Protein AF-A0A7J3J2J4-F1 (afdb_monomer)

pLDDT: mean 77.54, std 19.41, range [31.12, 94.19]

Solvent-accessible surface area (backbone atoms only — not comparable to full-atom values): 7284 Å² total; per-residue (Å²): 136,83,76,54,74,66,59,54,52,50,53,54,47,52,55,57,58,66,69,45,43,80,46,59,50,74,52,72,37,71,78,46,71,56,61,83,49,75,67,50,62,71,68,57,50,77,72,25,39,42,38,29,32,16,49,35,76,47,93,63,93,44,74,76,47,69,40,78,91,75,29,32,36,33,28,49,59,93,67,28,30,39,36,38,25,36,32,29,33,42,90,52,104,64,76,46,79,40,80,40,80,58,57,71,65,41,69,84,49,56,65,52,47,58,81,78,80,77,77,77,78,83,128

Nearest PDB structures (foldseek):
  2esr-assembly1_B  TM=4.297E-01  e=2.693E+00  Streptococcus pyogenes MGAS10394
  7xlj-assembly1_A  TM=1.997E-01  e=1.101E+00  Arabidopsis thaliana
  6z9u-assembly1_A  TM=3.585E-01  e=4.785E+00  Homo sapiens
  2p82-assembly2_D  TM=2.612E-01  e=3.262E+00  Homo sapiens

Structure (mmCIF, N/CA/C/O backbone):
data_AF-A0A7J3J2J4-F1
#
_entry.id   AF-A0A7J3J2J4-F1
#
loop_
_atom_site.group_PDB
_atom_site.id
_atom_site.type_symbol
_atom_site.label_atom_id
_atom_site.label_alt_id
_atom_site.label_comp_id
_atom_site.label_asym_id
_atom_site.label_entity_id
_atom_site.label_seq_id
_atom_site.pdbx_PDB_ins_code
_atom_site.Cartn_x
_atom_site.Cartn_y
_atom_site.Cartn_z
_atom_site.occupancy
_atom_site.B_iso_or_equiv
_atom_site.auth_seq_id
_atom_site.auth_comp_id
_atom_site.auth_asym_id
_atom_site.auth_atom_id
_atom_site.pdbx_PDB_model_num
ATOM 1 N N . MET A 1 1 ? -27.317 -18.399 -31.929 1.00 50.66 1 MET A N 1
ATOM 2 C CA . MET A 1 1 ? -26.107 -17.552 -32.004 1.00 50.66 1 MET A CA 1
ATOM 3 C C . MET A 1 1 ? -25.204 -17.929 -30.843 1.00 50.66 1 MET A C 1
ATOM 5 O O . MET A 1 1 ? -25.583 -17.713 -29.700 1.00 50.66 1 MET A O 1
ATOM 9 N N . THR A 1 2 ? -24.089 -18.607 -31.110 1.00 53.91 2 THR A N 1
ATOM 10 C CA . THR A 1 2 ? -23.119 -19.012 -30.083 1.00 53.91 2 THR A CA 1
ATOM 11 C C . THR A 1 2 ? -22.300 -17.801 -29.664 1.00 53.91 2 THR A C 1
ATOM 13 O O . THR A 1 2 ? -21.566 -17.245 -30.478 1.00 53.91 2 THR A O 1
ATOM 16 N N . VAL A 1 3 ? -22.446 -17.389 -28.406 1.00 59.84 3 VAL A N 1
ATOM 17 C CA . VAL A 1 3 ? -21.610 -16.349 -27.798 1.00 59.84 3 VAL A CA 1
ATOM 18 C C . VAL A 1 3 ? -20.150 -16.821 -27.869 1.00 59.84 3 VAL A C 1
ATOM 20 O O . VAL A 1 3 ? -19.872 -17.945 -27.435 1.00 59.84 3 VAL A O 1
ATOM 23 N N . PRO A 1 4 ? -19.217 -16.033 -28.430 1.00 72.62 4 PRO A N 1
ATOM 24 C CA . PRO A 1 4 ? -17.807 -16.398 -28.481 1.00 72.62 4 PRO A CA 1
ATOM 25 C C . PRO A 1 4 ? -17.285 -16.767 -27.086 1.00 72.62 4 PRO A C 1
ATOM 27 O O . PRO A 1 4 ? -17.595 -16.108 -26.092 1.00 72.62 4 PRO A O 1
ATOM 30 N N . ARG A 1 5 ? -16.474 -17.828 -26.996 1.00 69.69 5 ARG A N 1
ATOM 31 C CA . ARG A 1 5 ? -15.963 -18.378 -25.723 1.00 69.69 5 ARG A CA 1
ATOM 32 C C . ARG A 1 5 ? -15.282 -17.322 -24.841 1.00 69.69 5 ARG A C 1
ATOM 34 O O . ARG A 1 5 ? -15.328 -17.416 -23.618 1.00 69.69 5 ARG A O 1
ATOM 41 N N . GLU A 1 6 ? -14.657 -16.324 -25.452 1.00 69.81 6 GLU A N 1
ATOM 42 C CA . GLU A 1 6 ? -13.990 -15.210 -24.771 1.00 69.81 6 GLU A CA 1
ATOM 43 C C . GLU A 1 6 ? -14.986 -14.250 -24.111 1.00 69.81 6 GLU A C 1
ATOM 45 O O . GLU A 1 6 ? -14.807 -13.880 -22.953 1.00 69.81 6 GLU A O 1
ATOM 50 N N . GLU A 1 7 ? -16.093 -13.936 -24.784 1.00 72.56 7 GLU A N 1
ATOM 51 C CA . GLU A 1 7 ? -17.155 -13.083 -24.243 1.00 72.56 7 GLU A CA 1
ATOM 52 C C . GLU A 1 7 ? -17.860 -13.758 -23.053 1.00 72.56 7 GLU A C 1
ATOM 54 O O . GLU A 1 7 ? -18.150 -13.107 -22.049 1.00 72.56 7 GLU A O 1
ATOM 59 N N . SER A 1 8 ? -18.042 -15.085 -23.105 1.00 72.62 8 SER A N 1
ATOM 60 C CA . SER A 1 8 ? -18.541 -15.866 -21.963 1.00 72.62 8 SER A CA 1
ATOM 61 C C . SER A 1 8 ? -17.591 -15.805 -20.762 1.00 72.62 8 SER A C 1
ATOM 63 O O . SER A 1 8 ? -18.044 -15.662 -19.630 1.00 72.62 8 SER A O 1
ATOM 65 N N . ARG A 1 9 ? -16.269 -15.865 -20.988 1.00 68.56 9 ARG A N 1
ATOM 66 C CA . ARG A 1 9 ? -15.268 -15.753 -19.910 1.00 68.56 9 ARG A CA 1
ATOM 67 C C . ARG A 1 9 ? -15.263 -14.362 -19.281 1.00 68.56 9 ARG A C 1
ATOM 69 O O . ARG A 1 9 ? -15.136 -14.256 -18.063 1.00 68.56 9 ARG A O 1
ATOM 76 N N . CYS A 1 10 ? -15.422 -13.315 -20.087 1.00 72.31 10 CYS A N 1
ATOM 77 C CA . CYS A 1 10 ? -15.533 -11.945 -19.592 1.00 72.31 10 CYS A CA 1
ATOM 78 C C . CYS A 1 10 ? -16.813 -11.746 -18.770 1.00 72.31 10 CYS A C 1
ATOM 80 O O . CYS A 1 10 ? -16.738 -11.209 -17.668 1.00 72.31 10 CYS A O 1
ATOM 82 N N . LYS A 1 11 ? -17.965 -12.241 -19.246 1.00 75.81 11 LYS A N 1
ATOM 83 C CA . LYS A 1 11 ? -19.243 -12.182 -18.512 1.00 75.81 11 LYS A CA 1
ATOM 84 C C . LYS A 1 11 ? -19.171 -12.913 -17.168 1.00 75.81 11 LYS A C 1
ATOM 86 O O . LYS A 1 11 ? -19.541 -12.337 -16.147 1.00 75.81 11 LYS A O 1
ATOM 91 N N . ASP A 1 12 ? -18.600 -14.116 -17.144 1.00 80.19 12 ASP A N 1
ATOM 92 C CA . ASP A 1 12 ? -18.385 -14.875 -15.905 1.00 80.19 12 ASP A CA 1
ATOM 93 C C . ASP A 1 12 ? -17.451 -14.154 -14.930 1.00 80.19 12 ASP A C 1
ATOM 95 O O . ASP A 1 12 ? -17.651 -14.199 -13.714 1.00 80.19 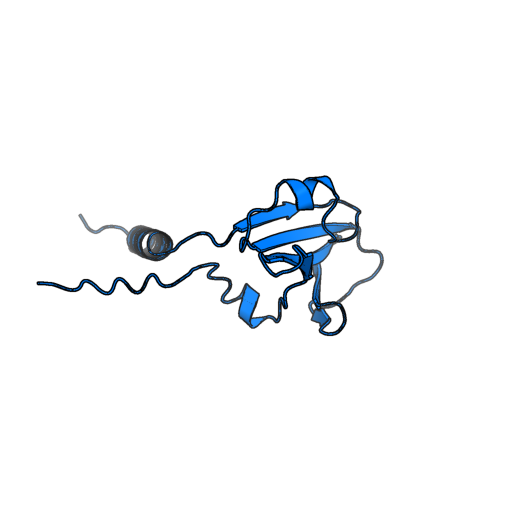12 ASP A O 1
ATOM 99 N N . MET A 1 13 ? -16.403 -13.503 -15.442 1.00 77.12 13 MET A N 1
ATOM 100 C CA . MET A 1 13 ? -15.464 -12.752 -14.615 1.00 77.12 13 MET A CA 1
ATOM 101 C C . MET A 1 13 ? -16.113 -11.502 -14.026 1.00 77.12 13 MET A C 1
ATOM 103 O O . MET A 1 13 ? -15.955 -11.267 -12.834 1.00 77.12 13 MET A O 1
ATOM 107 N N . ILE A 1 14 ? -16.875 -10.741 -14.814 1.00 77.25 14 ILE A N 1
ATOM 108 C CA . ILE A 1 14 ? -17.605 -9.558 -14.339 1.00 77.25 14 ILE A CA 1
ATOM 109 C C . ILE A 1 14 ? -18.636 -9.956 -13.280 1.00 77.25 14 ILE A C 1
ATOM 111 O O . ILE A 1 14 ? -18.696 -9.330 -12.225 1.00 77.25 14 ILE A O 1
ATOM 115 N N . TYR A 1 15 ? -19.392 -11.034 -13.508 1.00 78.69 15 TYR A N 1
ATOM 116 C CA . TYR A 1 15 ? -20.341 -11.545 -12.519 1.00 78.69 15 TYR A CA 1
ATOM 117 C C . TYR A 1 15 ? -19.637 -11.910 -11.209 1.00 78.69 15 TYR A C 1
ATOM 119 O O . TYR A 1 15 ? -20.049 -11.466 -10.139 1.00 78.69 15 TYR A O 1
ATOM 127 N N . LYS A 1 16 ? -18.509 -12.628 -11.286 1.00 78.50 16 LYS A N 1
ATOM 128 C CA . LYS A 1 16 ? -17.683 -12.920 -10.108 1.00 78.50 16 LYS A CA 1
ATOM 129 C C . LYS A 1 16 ? -17.202 -11.635 -9.438 1.00 78.50 16 LYS A C 1
ATOM 131 O O . LYS A 1 16 ? -17.364 -11.528 -8.235 1.00 78.50 16 LYS A O 1
ATOM 136 N N . LEU A 1 17 ? -16.679 -10.665 -10.194 1.00 73.62 17 LEU A N 1
ATOM 137 C CA . LEU A 1 17 ? -16.232 -9.351 -9.704 1.00 73.62 17 LEU A CA 1
ATOM 138 C C . LEU A 1 17 ? -17.345 -8.531 -9.043 1.00 73.62 17 LEU A C 1
ATOM 140 O O . LEU A 1 17 ? -17.047 -7.722 -8.176 1.00 73.62 17 LEU A O 1
ATOM 144 N N . SER A 1 18 ? -18.606 -8.755 -9.412 1.00 77.62 18 SER A N 1
ATOM 145 C CA . SER A 1 18 ? -19.753 -8.046 -8.836 1.00 77.62 18 SER A CA 1
ATOM 146 C C . SER A 1 18 ? -20.191 -8.574 -7.462 1.00 77.62 18 SER A C 1
ATOM 148 O O . SER A 1 18 ? -20.850 -7.861 -6.713 1.00 77.62 18 SER A O 1
ATOM 150 N N . MET A 1 19 ? -19.802 -9.801 -7.087 1.00 78.94 19 MET A N 1
ATOM 151 C CA . MET A 1 19 ? -20.162 -10.450 -5.806 1.00 78.94 19 MET A CA 1
ATOM 152 C C . MET A 1 19 ? -19.376 -9.932 -4.594 1.00 78.94 19 MET A C 1
ATOM 154 O O . MET A 1 19 ? -19.155 -10.637 -3.610 1.00 78.94 19 MET A O 1
ATOM 158 N N . PHE A 1 20 ? -18.826 -8.739 -4.709 1.00 73.38 20 PHE A N 1
ATOM 159 C CA . PHE A 1 20 ? -17.483 -8.525 -4.243 1.00 73.38 20 PHE A CA 1
ATOM 160 C C . PHE A 1 20 ? -17.349 -7.040 -3.873 1.00 73.38 20 PHE A C 1
ATOM 162 O O . PHE A 1 20 ? -17.521 -6.159 -4.708 1.00 73.38 20 PHE A O 1
ATOM 169 N N . GLU A 1 21 ? -17.128 -6.773 -2.582 1.00 76.62 21 GLU A N 1
ATOM 170 C CA . GLU A 1 21 ? -17.147 -5.424 -2.004 1.00 76.62 21 GLU A CA 1
ATOM 171 C C . GLU A 1 21 ? -15.737 -4.815 -1.956 1.00 76.62 21 GLU A C 1
ATOM 173 O O . GLU A 1 21 ? -14.831 -5.481 -1.448 1.00 76.62 21 GLU A O 1
ATOM 178 N N . PRO A 1 22 ? -15.537 -3.562 -2.411 1.00 77.56 22 PRO A N 1
ATOM 179 C CA . PRO A 1 22 ? -14.259 -2.877 -2.247 1.00 77.56 22 PRO A CA 1
ATOM 180 C C . PRO A 1 22 ? -13.922 -2.718 -0.754 1.00 77.56 22 PRO A C 1
ATOM 182 O O . PRO A 1 22 ? -14.764 -2.324 0.042 1.00 77.56 22 PRO A O 1
ATOM 185 N N . LEU A 1 23 ? -12.674 -2.993 -0.368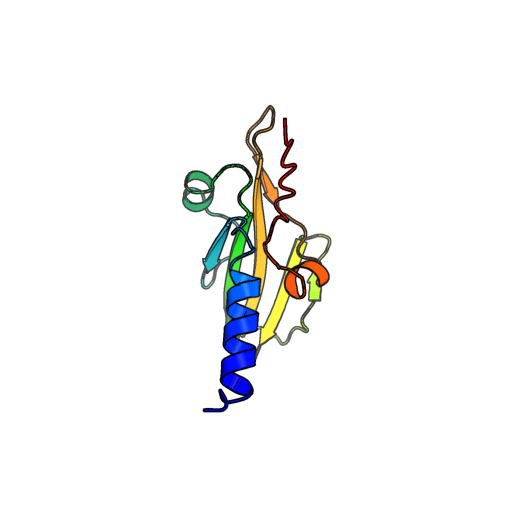 1.00 82.38 23 LEU A N 1
ATOM 186 C CA . LEU A 1 23 ? -12.185 -2.847 1.012 1.00 82.38 23 LEU A CA 1
ATOM 187 C C . LEU A 1 23 ? -11.462 -1.521 1.227 1.00 82.38 23 LEU A C 1
ATOM 189 O O . LEU A 1 23 ? -10.971 -1.300 2.326 1.00 82.38 23 LEU A O 1
ATOM 193 N N . GLY A 1 24 ? -11.317 -0.686 0.200 1.00 86.06 24 GLY A N 1
ATOM 194 C CA . GLY A 1 24 ? -10.680 0.616 0.335 1.00 86.06 24 GLY A CA 1
ATOM 195 C C . GLY A 1 24 ? -10.135 1.156 -0.978 1.00 86.06 24 GLY A C 1
ATOM 196 O O . GLY A 1 24 ? -10.679 0.863 -2.047 1.00 86.06 24 GLY A O 1
ATOM 197 N N . TYR A 1 25 ? -9.088 1.968 -0.876 1.00 87.38 25 TYR A N 1
ATOM 198 C CA . TYR A 1 25 ? -8.596 2.827 -1.943 1.00 87.38 25 TYR A CA 1
ATOM 199 C C . TYR A 1 25 ? -7.122 2.564 -2.268 1.00 87.38 25 TYR A C 1
ATOM 201 O O . TYR A 1 25 ? -6.375 1.950 -1.503 1.00 87.38 25 TYR A O 1
ATOM 209 N N . PHE A 1 26 ? -6.730 2.988 -3.464 1.00 89.38 26 PHE A N 1
ATOM 210 C CA . PHE A 1 26 ? -5.382 2.854 -3.985 1.00 89.38 26 PHE A CA 1
ATOM 211 C C . PHE A 1 26 ? -4.945 4.174 -4.619 1.00 89.38 26 PHE A C 1
ATOM 213 O O . PHE A 1 26 ? -5.659 4.723 -5.462 1.00 89.38 26 PHE A O 1
ATOM 220 N N . HIS A 1 27 ? -3.734 4.617 -4.289 1.00 90.44 27 HIS A N 1
ATOM 221 C CA . HIS A 1 27 ? -3.067 5.723 -4.967 1.00 90.44 27 HIS A CA 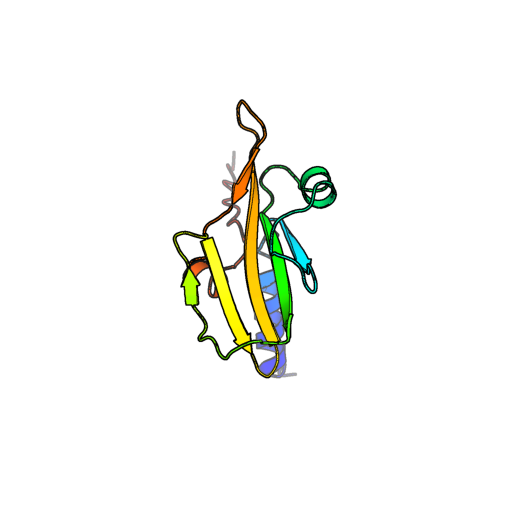1
ATOM 222 C C . HIS A 1 27 ? -1.552 5.564 -4.984 1.00 90.44 27 HIS A C 1
ATOM 224 O O . HIS A 1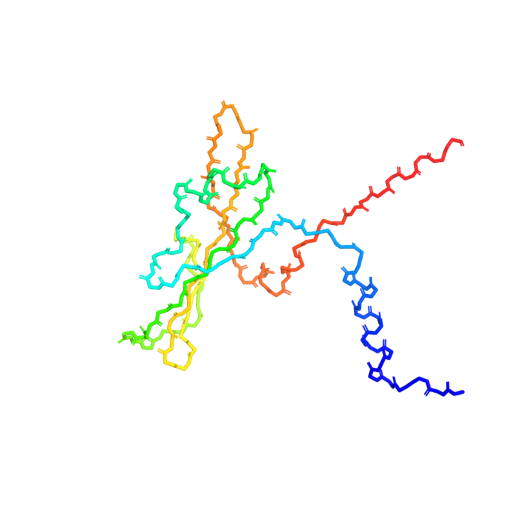 27 ? -0.964 4.663 -4.379 1.00 90.44 27 HIS A O 1
ATOM 230 N N . SER A 1 28 ? -0.913 6.461 -5.730 1.00 91.31 28 SER A N 1
ATOM 231 C CA . SER A 1 28 ? 0.533 6.499 -5.867 1.00 91.31 28 SER A CA 1
ATOM 232 C C . SER A 1 28 ? 1.149 7.704 -5.174 1.00 91.31 28 SER A C 1
ATOM 234 O O . SER A 1 28 ? 0.639 8.813 -5.320 1.00 91.31 28 SER A O 1
ATOM 236 N N . HIS A 1 29 ? 2.303 7.496 -4.546 1.00 91.44 29 HIS A N 1
ATOM 237 C CA . HIS A 1 29 ? 3.232 8.544 -4.128 1.00 91.44 29 HIS A CA 1
ATOM 238 C C . HIS A 1 29 ? 4.478 8.482 -5.027 1.00 91.44 29 HIS A C 1
ATOM 240 O O . HIS A 1 29 ? 5.384 7.687 -4.769 1.00 91.44 29 HIS A O 1
ATOM 246 N N . PRO A 1 30 ? 4.537 9.248 -6.128 1.00 86.31 30 PRO A N 1
ATOM 247 C CA . PRO A 1 30 ? 5.728 9.280 -6.970 1.00 86.31 30 PRO A CA 1
ATOM 248 C C . PRO A 1 30 ? 6.924 9.815 -6.176 1.00 86.31 30 PRO A C 1
ATOM 250 O O . PRO A 1 30 ? 6.785 10.796 -5.449 1.00 86.31 30 PRO A O 1
ATOM 253 N N . GLU A 1 31 ? 8.086 9.172 -6.317 1.00 81.69 31 GLU A N 1
ATOM 254 C CA . GLU A 1 31 ? 9.369 9.652 -5.763 1.00 81.69 31 GLU A CA 1
ATOM 255 C C . GLU A 1 31 ? 9.411 9.863 -4.233 1.00 81.69 31 GLU A C 1
ATOM 257 O O . GLU A 1 31 ? 10.318 10.505 -3.709 1.00 81.69 31 GLU A O 1
ATOM 262 N N . CYS A 1 32 ? 8.443 9.312 -3.501 1.00 84.19 32 CYS A N 1
ATOM 263 C CA . CYS A 1 32 ? 8.349 9.401 -2.046 1.00 84.19 32 CYS A CA 1
ATOM 264 C C . CYS A 1 32 ? 8.295 8.003 -1.424 1.00 84.19 32 CYS A C 1
ATOM 266 O O . CYS A 1 32 ? 8.126 7.005 -2.121 1.00 84.19 32 CYS A O 1
ATOM 268 N N . ASP A 1 33 ? 8.413 7.925 -0.098 1.00 88.94 33 ASP A N 1
ATOM 269 C CA . ASP A 1 33 ? 8.198 6.673 0.626 1.00 88.94 33 ASP A CA 1
ATOM 270 C C . ASP A 1 33 ? 6.711 6.262 0.603 1.00 88.94 33 ASP A C 1
ATOM 272 O O . ASP A 1 33 ? 5.823 7.124 0.599 1.00 88.94 33 ASP A O 1
ATOM 276 N N . PRO A 1 34 ? 6.399 4.949 0.648 1.00 91.31 34 PRO A N 1
ATOM 277 C CA . PRO A 1 34 ? 5.029 4.443 0.606 1.00 91.31 34 PRO A CA 1
ATOM 278 C C . PRO A 1 34 ? 4.415 4.543 2.005 1.00 91.31 34 PRO A C 1
ATOM 280 O O . PRO A 1 34 ? 4.121 3.540 2.655 1.00 91.31 34 PRO A O 1
ATOM 283 N N . ILE A 1 35 ? 4.321 5.771 2.508 1.00 93.00 35 ILE A N 1
ATOM 284 C CA . ILE A 1 35 ? 3.848 6.145 3.838 1.00 93.00 35 ILE A CA 1
ATOM 285 C C . ILE A 1 35 ? 2.719 7.162 3.647 1.00 93.00 35 ILE A C 1
ATOM 287 O O . ILE A 1 35 ? 2.898 8.100 2.872 1.00 93.00 35 ILE A O 1
ATOM 291 N N . PRO A 1 36 ? 1.580 7.012 4.346 1.00 92.19 36 PRO A N 1
ATOM 292 C CA . PRO A 1 36 ? 0.478 7.952 4.239 1.00 92.19 36 PRO A CA 1
ATOM 293 C C . PRO A 1 36 ? 0.902 9.330 4.746 1.00 92.19 36 PRO A C 1
ATOM 295 O O . PRO A 1 36 ? 1.476 9.470 5.831 1.00 92.19 36 PRO A O 1
ATOM 298 N N . THR A 1 37 ? 0.594 10.346 3.954 1.00 92.38 37 THR A N 1
ATOM 299 C CA . THR A 1 37 ? 0.671 11.756 4.322 1.00 92.38 37 THR A CA 1
ATOM 300 C C . THR A 1 37 ? -0.412 12.106 5.343 1.00 92.38 37 THR A C 1
ATOM 302 O O . THR A 1 37 ? -1.309 11.318 5.644 1.00 92.38 37 THR A O 1
ATOM 305 N N . LYS A 1 38 ? -0.358 13.322 5.897 1.00 91.00 38 LYS A N 1
ATOM 306 C CA . LYS A 1 38 ? -1.412 13.804 6.803 1.00 91.00 38 LYS A CA 1
ATOM 307 C C . LYS A 1 38 ? -2.776 13.870 6.112 1.00 91.00 38 LYS A C 1
ATOM 309 O O . LYS A 1 38 ? -3.772 13.545 6.753 1.00 91.00 38 LYS A O 1
ATOM 314 N N . ASP A 1 39 ? -2.800 14.246 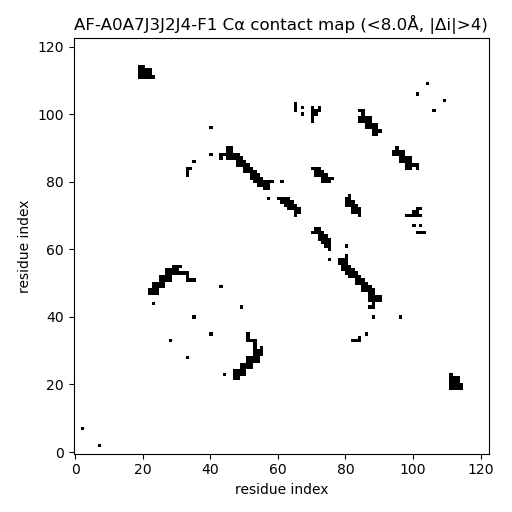4.839 1.00 90.56 39 ASP A N 1
ATOM 315 C CA . ASP A 1 39 ? -4.029 14.390 4.058 1.00 90.56 39 ASP A CA 1
ATOM 316 C C . ASP A 1 39 ? -4.623 13.016 3.712 1.00 90.56 39 ASP A C 1
ATOM 318 O O . ASP A 1 39 ? -5.837 12.822 3.816 1.00 90.56 39 ASP A O 1
ATOM 322 N N . ASP A 1 40 ? -3.772 12.019 3.439 1.00 90.56 40 ASP A N 1
ATOM 323 C CA . ASP A 1 40 ? -4.211 10.624 3.302 1.00 90.56 40 ASP A CA 1
ATOM 324 C C . ASP A 1 40 ? -4.892 10.163 4.592 1.00 90.56 40 ASP A C 1
ATOM 326 O O . ASP A 1 40 ? -6.032 9.716 4.579 1.00 90.56 40 ASP A O 1
ATOM 330 N N . VAL A 1 41 ? -4.243 10.351 5.746 1.00 90.31 41 VAL A N 1
ATOM 331 C CA . VAL A 1 41 ? -4.808 9.925 7.037 1.00 90.31 41 VAL A CA 1
ATOM 332 C C . VAL A 1 41 ? -6.148 10.601 7.340 1.00 90.31 41 VAL A C 1
ATOM 334 O O . VAL A 1 41 ? -7.025 9.966 7.924 1.00 90.31 41 VAL A O 1
ATOM 337 N N . GLN A 1 42 ? -6.322 11.868 6.959 1.00 89.19 42 GLN A N 1
ATOM 338 C CA . GLN A 1 42 ? -7.585 12.587 7.148 1.00 89.19 42 GLN A CA 1
ATOM 339 C C . GLN A 1 42 ? -8.699 12.090 6.222 1.00 89.19 42 GLN A C 1
ATOM 341 O O . GLN A 1 42 ? -9.867 12.116 6.612 1.00 89.19 42 GLN A O 1
ATOM 346 N N . SER A 1 43 ? -8.351 11.650 5.013 1.00 88.94 43 SER A N 1
ATOM 347 C CA . SER A 1 43 ? -9.309 11.154 4.019 1.00 88.94 43 SER A CA 1
ATOM 348 C C . SER A 1 43 ? -9.620 9.660 4.157 1.00 88.94 43 SER A C 1
ATOM 350 O O . SER A 1 43 ? -10.666 9.209 3.679 1.00 88.94 43 SER A O 1
ATOM 352 N N . MET A 1 44 ? -8.769 8.899 4.856 1.00 88.69 44 MET A N 1
ATOM 353 C CA . MET A 1 44 ? -8.990 7.482 5.133 1.00 88.69 44 MET A CA 1
ATOM 354 C C . MET A 1 44 ? -10.339 7.258 5.825 1.00 88.69 44 MET A C 1
ATOM 356 O O . MET A 1 44 ? -10.710 7.936 6.784 1.00 88.69 44 MET A O 1
ATOM 360 N N . LYS A 1 45 ? -11.068 6.234 5.386 1.00 87.69 45 LYS A N 1
ATOM 361 C CA . LYS A 1 45 ? -12.272 5.771 6.080 1.00 87.69 45 LYS A CA 1
ATOM 362 C C . LYS A 1 45 ? -11.912 4.714 7.117 1.00 87.69 45 LYS A C 1
ATOM 364 O O . LYS A 1 45 ? -10.961 3.944 6.977 1.00 87.69 45 LYS A O 1
ATOM 369 N N . ILE A 1 46 ? -12.691 4.674 8.193 1.00 87.25 46 ILE A N 1
ATOM 370 C CA . ILE A 1 46 ? -12.509 3.691 9.262 1.00 87.25 46 ILE A CA 1
ATOM 371 C C . ILE A 1 46 ? -12.687 2.279 8.697 1.00 87.25 46 ILE A C 1
ATOM 373 O O . ILE A 1 46 ? -13.730 1.968 8.134 1.00 87.25 46 ILE A O 1
ATOM 377 N N . ASN A 1 47 ? -11.710 1.413 8.968 1.00 83.88 47 ASN A N 1
ATOM 378 C CA . ASN A 1 47 ? -11.605 0.028 8.499 1.00 83.88 47 ASN A CA 1
ATOM 379 C C . ASN A 1 47 ? -11.395 -0.154 6.989 1.00 83.88 47 ASN A C 1
ATOM 381 O O . ASN A 1 47 ? -11.288 -1.306 6.561 1.00 83.88 47 ASN A O 1
ATOM 385 N N . ASP A 1 48 ? -11.271 0.927 6.218 1.00 88.38 48 ASP A N 1
ATOM 386 C CA . ASP A 1 48 ? -10.837 0.829 4.828 1.00 88.38 48 ASP A CA 1
ATOM 387 C C . ASP A 1 48 ? -9.325 0.566 4.781 1.00 88.38 48 ASP A C 1
ATOM 389 O O . ASP A 1 48 ? -8.564 0.893 5.707 1.00 88.38 48 ASP A O 1
ATOM 393 N N . ILE A 1 49 ? -8.909 -0.093 3.708 1.00 89.31 49 ILE A N 1
ATOM 394 C CA . ILE A 1 49 ? -7.523 -0.381 3.370 1.00 89.31 49 ILE A CA 1
ATOM 395 C C . ILE A 1 49 ? -7.054 0.672 2.373 1.00 89.31 49 ILE A C 1
ATOM 397 O O . ILE A 1 49 ? -7.575 0.753 1.267 1.00 89.31 49 ILE A O 1
ATOM 401 N N . GLU A 1 50 ? -6.026 1.414 2.746 1.00 91.69 50 GLU A N 1
ATOM 402 C CA . GLU A 1 50 ? -5.313 2.323 1.861 1.00 91.69 50 GLU A CA 1
ATOM 403 C C . GLU A 1 50 ? -4.072 1.611 1.327 1.00 91.69 50 GLU A C 1
ATOM 405 O O . GLU A 1 50 ? -3.190 1.245 2.110 1.00 91.69 50 GLU A O 1
ATOM 410 N N . LEU A 1 51 ? -3.997 1.377 0.018 1.00 92.62 51 LEU A N 1
ATOM 411 C CA . LEU A 1 51 ? -2.807 0.842 -0.638 1.00 92.62 51 LEU A CA 1
ATOM 412 C C . LEU A 1 51 ? -2.028 1.987 -1.285 1.00 92.62 51 LEU A C 1
ATOM 414 O O . LEU A 1 51 ? -2.499 2.598 -2.238 1.00 92.62 51 LEU A O 1
ATOM 418 N N . ILE A 1 52 ? -0.807 2.213 -0.811 1.00 94.06 52 ILE A N 1
ATOM 419 C CA . ILE A 1 52 ? 0.095 3.222 -1.362 1.00 94.06 52 ILE A CA 1
ATOM 420 C C . ILE A 1 52 ? 1.162 2.515 -2.179 1.00 94.06 52 ILE A C 1
ATOM 422 O O . ILE A 1 52 ? 1.833 1.600 -1.685 1.00 94.06 52 ILE A O 1
ATOM 426 N N . VAL A 1 53 ? 1.325 2.959 -3.422 1.00 93.69 53 VAL A N 1
ATOM 427 C CA . VAL A 1 53 ? 2.386 2.489 -4.312 1.00 93.69 53 VAL A CA 1
ATOM 428 C C . VAL A 1 53 ? 3.340 3.621 -4.625 1.00 93.69 53 VAL A C 1
ATOM 430 O O . VAL A 1 53 ? 2.935 4.718 -4.995 1.00 93.69 53 VAL A O 1
ATOM 433 N N . THR A 1 54 ? 4.626 3.346 -4.521 1.00 94.06 54 THR A N 1
ATOM 434 C CA . THR A 1 54 ? 5.667 4.276 -4.934 1.00 94.06 54 THR A CA 1
ATOM 435 C C . THR A 1 54 ? 6.352 3.735 -6.161 1.00 94.06 54 THR A C 1
ATOM 437 O O . THR A 1 54 ? 6.571 2.529 -6.302 1.00 94.06 54 THR A O 1
ATOM 440 N N . ILE A 1 55 ? 6.639 4.644 -7.083 1.00 92.50 55 ILE A N 1
ATOM 441 C CA . ILE A 1 55 ? 7.349 4.347 -8.315 1.00 92.50 55 ILE A CA 1
ATOM 442 C C . ILE A 1 55 ? 8.457 5.381 -8.420 1.00 92.50 55 ILE A C 1
ATOM 444 O O . ILE A 1 55 ? 8.198 6.583 -8.444 1.00 92.50 55 ILE A O 1
ATOM 448 N N . GLU A 1 56 ? 9.689 4.897 -8.460 1.00 92.62 56 GLU A N 1
ATOM 449 C CA . GLU A 1 56 ? 10.887 5.715 -8.612 1.00 92.62 56 GLU A CA 1
ATOM 450 C C . GLU A 1 56 ? 11.815 5.089 -9.655 1.00 92.62 56 GLU A C 1
ATOM 452 O O . GLU A 1 56 ? 11.714 3.900 -9.976 1.00 92.62 56 GLU A O 1
ATOM 457 N N . LYS A 1 57 ? 12.750 5.871 -10.197 1.00 93.25 57 LYS A N 1
ATOM 458 C CA . LYS A 1 57 ? 13.792 5.324 -11.073 1.00 93.25 57 LYS A CA 1
ATOM 459 C C . LYS A 1 57 ? 14.688 4.382 -10.267 1.00 93.25 57 LYS A C 1
ATOM 461 O O . LYS A 1 57 ? 15.116 4.709 -9.162 1.00 93.25 57 LYS A O 1
ATOM 466 N N . LYS A 1 58 ? 15.007 3.205 -10.810 1.00 90.62 58 LYS A N 1
ATOM 467 C CA . LYS A 1 58 ? 15.851 2.237 -10.100 1.00 90.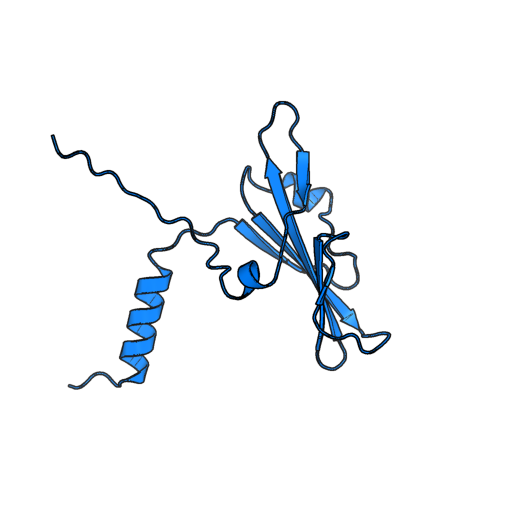62 58 LYS A CA 1
ATOM 468 C C . LYS A 1 58 ? 17.261 2.810 -9.900 1.00 90.62 58 LYS A C 1
ATOM 470 O O . LYS A 1 58 ? 17.920 3.213 -10.854 1.00 90.62 58 LYS A O 1
ATOM 475 N N . GLY A 1 59 ? 17.754 2.780 -8.664 1.00 89.31 59 GLY A N 1
ATOM 476 C CA . GLY A 1 59 ? 19.183 2.977 -8.380 1.00 89.31 59 GLY A CA 1
ATOM 477 C C . GLY A 1 59 ? 19.998 1.687 -8.533 1.00 89.31 59 GLY A C 1
ATOM 478 O O . GLY A 1 59 ? 21.174 1.714 -8.878 1.00 89.31 59 GLY A O 1
ATOM 479 N N . ARG A 1 60 ? 19.366 0.533 -8.290 1.00 89.56 60 ARG A N 1
ATOM 480 C CA . ARG A 1 60 ? 19.959 -0.807 -8.414 1.00 89.56 60 ARG A CA 1
ATOM 481 C C . ARG A 1 60 ? 18.885 -1.826 -8.764 1.00 89.56 60 ARG A C 1
ATOM 483 O O . ARG A 1 60 ? 17.726 -1.633 -8.402 1.00 89.56 60 ARG A O 1
ATOM 490 N N . ASN A 1 61 ? 19.271 -2.933 -9.393 1.00 91.88 61 ASN A N 1
ATOM 491 C CA . ASN A 1 61 ? 18.363 -4.063 -9.577 1.00 91.88 61 ASN A CA 1
ATOM 492 C C . ASN A 1 61 ? 18.025 -4.692 -8.216 1.00 91.88 61 ASN A C 1
ATOM 494 O O . ASN A 1 61 ? 18.908 -4.919 -7.388 1.00 91.88 61 ASN A O 1
ATOM 498 N N . MET A 1 62 ? 16.743 -4.975 -7.988 1.00 88.25 62 MET A N 1
ATOM 499 C CA . MET A 1 62 ? 16.252 -5.625 -6.775 1.00 88.25 62 MET A CA 1
ATOM 500 C C . MET A 1 62 ? 15.178 -6.651 -7.151 1.00 88.25 62 MET A C 1
ATOM 502 O O . MET A 1 62 ? 14.213 -6.280 -7.826 1.00 88.25 62 MET A O 1
ATOM 506 N N . PRO A 1 63 ? 15.309 -7.922 -6.728 1.00 90.81 63 PRO A N 1
ATOM 507 C CA . PRO A 1 63 ? 14.266 -8.909 -6.959 1.00 90.81 63 PRO A CA 1
ATOM 508 C C . PRO A 1 63 ? 13.004 -8.541 -6.179 1.00 90.81 63 PRO A C 1
ATOM 510 O O . PRO A 1 63 ? 13.078 -7.936 -5.105 1.00 90.81 63 PRO A O 1
ATOM 513 N N . TRP A 1 64 ? 11.853 -8.951 -6.703 1.00 91.31 64 TRP A N 1
ATOM 514 C CA . TRP A 1 64 ? 10.583 -8.821 -6.000 1.00 91.31 64 TRP A CA 1
ATOM 515 C C . TRP A 1 64 ? 10.612 -9.619 -4.704 1.00 91.31 64 TRP A C 1
ATOM 517 O O . TRP A 1 64 ? 10.834 -10.831 -4.710 1.00 91.31 64 TRP A O 1
ATOM 527 N N . ARG A 1 65 ? 10.398 -8.936 -3.581 1.00 90.56 65 ARG A N 1
ATOM 528 C CA . ARG A 1 65 ? 10.391 -9.561 -2.260 1.00 90.56 65 ARG A CA 1
ATOM 529 C C . ARG A 1 65 ? 9.539 -8.786 -1.275 1.00 90.56 65 ARG A C 1
ATOM 531 O O . ARG A 1 65 ? 9.429 -7.564 -1.347 1.00 90.56 65 ARG A O 1
ATOM 538 N N . TYR A 1 66 ? 8.984 -9.521 -0.323 1.00 90.81 66 TYR A N 1
ATOM 539 C CA . TYR A 1 66 ? 8.305 -8.947 0.825 1.00 90.81 66 TYR A CA 1
ATOM 540 C C . TYR A 1 66 ? 9.273 -8.831 2.007 1.00 90.81 66 TYR A C 1
ATOM 542 O O . TYR A 1 66 ? 9.839 -9.829 2.453 1.00 90.81 66 TYR A O 1
ATOM 550 N N . ASP A 1 67 ? 9.451 -7.617 2.518 1.00 90.62 67 ASP A N 1
ATOM 551 C CA . ASP A 1 67 ? 10.149 -7.338 3.768 1.00 90.62 67 ASP A CA 1
ATOM 552 C C . ASP A 1 67 ? 9.140 -7.387 4.924 1.00 90.62 67 ASP A C 1
ATOM 554 O O . ASP A 1 67 ? 8.341 -6.468 5.113 1.00 90.62 67 ASP A O 1
ATOM 558 N N . ALA A 1 68 ? 9.178 -8.469 5.706 1.00 89.19 68 ALA A N 1
ATOM 559 C CA . ALA A 1 68 ? 8.267 -8.676 6.831 1.00 89.19 68 ALA A CA 1
ATOM 560 C C . ALA A 1 68 ? 8.481 -7.689 7.985 1.00 89.19 68 ALA A C 1
ATOM 562 O O . ALA A 1 68 ? 7.521 -7.354 8.678 1.00 89.19 68 ALA A O 1
ATOM 563 N N . SER A 1 69 ? 9.709 -7.195 8.171 1.00 90.31 69 SER A N 1
ATOM 564 C CA . SER A 1 69 ? 10.015 -6.217 9.219 1.00 90.31 69 SER A CA 1
ATOM 565 C C . SER A 1 69 ? 9.410 -4.855 8.888 1.00 90.31 69 SER A C 1
ATOM 567 O O . SER A 1 69 ? 8.810 -4.204 9.742 1.00 90.31 69 SER A O 1
ATOM 569 N N . LYS A 1 70 ? 9.485 -4.463 7.612 1.00 90.62 70 LYS A N 1
ATOM 570 C CA . LYS A 1 70 ? 8.952 -3.190 7.115 1.00 90.62 70 LYS A CA 1
ATOM 571 C C . LYS A 1 70 ? 7.510 -3.280 6.637 1.00 90.62 70 LYS A C 1
ATOM 573 O O . LYS A 1 70 ? 6.919 -2.244 6.333 1.00 90.62 70 LYS A O 1
ATOM 578 N N . LYS A 1 71 ? 6.953 -4.490 6.549 1.00 92.25 71 LYS A N 1
ATOM 579 C CA . LYS A 1 71 ? 5.669 -4.795 5.906 1.00 92.25 71 LYS A CA 1
ATOM 580 C C . LYS A 1 71 ? 5.547 -4.145 4.530 1.00 92.25 71 LYS A C 1
ATOM 582 O O . LYS A 1 71 ? 4.607 -3.404 4.252 1.00 92.25 71 LYS A O 1
ATOM 587 N N . LEU A 1 72 ? 6.565 -4.362 3.709 1.00 92.38 72 LEU A N 1
ATOM 588 C CA . LEU A 1 72 ? 6.730 -3.702 2.422 1.00 92.38 72 LEU A CA 1
ATOM 589 C C . LEU A 1 72 ? 6.926 -4.759 1.345 1.00 92.38 72 LEU A C 1
ATOM 591 O O . LEU A 1 72 ? 7.797 -5.615 1.483 1.00 92.38 72 LEU A O 1
ATOM 595 N N . LEU A 1 73 ? 6.140 -4.703 0.276 1.00 92.00 73 LEU A N 1
ATOM 596 C CA . LEU A 1 73 ? 6.444 -5.464 -0.931 1.00 92.00 73 LEU A CA 1
ATOM 597 C C . LEU A 1 73 ? 7.134 -4.532 -1.912 1.00 92.00 73 LEU A C 1
ATOM 599 O O . LEU A 1 73 ? 6.636 -3.445 -2.159 1.00 92.00 73 LEU A O 1
ATOM 603 N N . GLY A 1 74 ? 8.235 -4.958 -2.512 1.00 92.50 74 GLY A N 1
ATOM 604 C CA . GLY A 1 74 ? 8.829 -4.169 -3.577 1.00 92.50 74 GLY A CA 1
ATOM 605 C C . GLY A 1 74 ? 9.754 -4.971 -4.462 1.00 92.50 74 GLY A C 1
ATOM 606 O O . GLY A 1 74 ? 10.170 -6.080 -4.122 1.00 92.50 74 GLY A O 1
ATOM 607 N N . GLY A 1 75 ? 10.075 -4.390 -5.606 1.00 93.06 75 GLY A N 1
ATOM 608 C CA . GLY A 1 75 ? 10.939 -4.979 -6.616 1.00 93.06 75 GLY A CA 1
ATOM 609 C C . GLY A 1 75 ? 11.235 -3.987 -7.728 1.00 93.06 75 GLY A C 1
ATOM 610 O O . GLY A 1 75 ? 10.712 -2.875 -7.751 1.00 93.06 75 GLY A O 1
ATOM 611 N N . VAL A 1 76 ? 12.099 -4.390 -8.649 1.00 94.19 76 VAL A N 1
ATOM 612 C CA . VAL A 1 76 ? 12.378 -3.626 -9.865 1.00 94.19 76 VAL A CA 1
ATOM 613 C C . VAL A 1 76 ? 11.624 -4.232 -11.044 1.00 94.19 76 VAL A C 1
ATOM 615 O O . VAL A 1 76 ? 11.600 -5.451 -11.220 1.00 94.19 76 VAL A O 1
ATOM 618 N N . LEU A 1 77 ? 11.024 -3.365 -11.857 1.00 91.56 77 LEU A N 1
ATOM 619 C CA . LEU A 1 77 ? 10.403 -3.687 -13.136 1.00 91.56 77 LEU A CA 1
ATOM 620 C C . LEU A 1 77 ? 10.948 -2.723 -14.199 1.00 91.56 77 LEU A C 1
ATOM 622 O O . LEU A 1 77 ? 10.664 -1.527 -14.174 1.00 91.56 77 LEU A O 1
ATOM 626 N N . GLY A 1 78 ? 11.755 -3.238 -15.129 1.00 92.06 78 GLY A N 1
ATOM 627 C CA . GLY A 1 78 ? 12.430 -2.407 -16.129 1.00 92.06 78 GLY A CA 1
ATOM 628 C C . GLY A 1 78 ? 13.389 -1.412 -15.474 1.00 92.06 78 GLY A C 1
ATOM 629 O O . GLY A 1 78 ? 14.312 -1.820 -14.769 1.00 92.06 78 GLY A O 1
ATOM 630 N N . GLU A 1 79 ? 13.162 -0.118 -15.696 1.00 93.88 79 GLU A N 1
ATOM 631 C CA . GLU A 1 79 ? 13.951 0.991 -15.136 1.00 93.88 79 GLU A CA 1
ATOM 632 C C . GLU A 1 79 ? 13.364 1.568 -13.841 1.00 93.88 79 GLU A C 1
ATOM 634 O O . GLU A 1 79 ? 13.885 2.549 -13.311 1.00 93.88 79 GLU A O 1
ATOM 639 N N . PHE A 1 80 ? 12.306 0.956 -13.309 1.00 93.38 80 PHE A N 1
ATOM 640 C CA . PHE A 1 80 ? 11.579 1.472 -12.156 1.00 93.38 80 PHE A CA 1
ATOM 641 C C . PHE A 1 80 ? 11.694 0.536 -10.962 1.00 93.38 80 PHE A C 1
ATOM 643 O O . PHE A 1 80 ? 11.608 -0.686 -11.095 1.00 93.38 80 PHE A O 1
ATOM 650 N N . ARG A 1 81 ? 11.863 1.115 -9.778 1.00 93.44 81 ARG A N 1
ATOM 651 C CA . ARG A 1 81 ? 11.625 0.443 -8.507 1.00 93.44 81 ARG A CA 1
ATOM 652 C C . ARG A 1 81 ? 10.204 0.758 -8.069 1.00 93.44 81 ARG A C 1
ATOM 654 O O . ARG A 1 81 ? 9.787 1.911 -8.087 1.00 93.44 81 ARG A O 1
ATOM 661 N N . ILE A 1 82 ? 9.484 -0.294 -7.709 1.00 93.38 82 ILE A N 1
ATOM 662 C CA . ILE A 1 82 ? 8.101 -0.235 -7.257 1.00 93.38 82 ILE A CA 1
ATOM 663 C C . ILE A 1 82 ? 8.072 -0.751 -5.827 1.00 93.38 82 ILE A C 1
ATOM 665 O O . ILE A 1 82 ? 8.578 -1.846 -5.560 1.00 93.38 82 ILE A O 1
ATOM 669 N N . GLU A 1 83 ? 7.470 0.009 -4.920 1.00 93.81 83 GLU A N 1
ATOM 670 C CA . GLU A 1 83 ? 7.219 -0.432 -3.551 1.00 93.81 83 GLU A CA 1
ATOM 671 C C . GLU A 1 83 ? 5.757 -0.218 -3.172 1.00 93.81 83 GLU A C 1
ATOM 673 O O . GLU A 1 83 ? 5.097 0.699 -3.646 1.00 93.81 83 GLU A O 1
ATOM 678 N N . LEU A 1 84 ? 5.230 -1.112 -2.344 1.00 93.94 84 LEU A N 1
ATOM 679 C CA . LEU A 1 84 ? 3.832 -1.166 -1.956 1.00 93.94 84 LEU A CA 1
ATOM 680 C C . LEU A 1 84 ? 3.736 -1.321 -0.444 1.00 93.94 84 LEU A C 1
ATOM 682 O O . LEU A 1 84 ? 4.396 -2.184 0.152 1.00 93.94 84 LEU A O 1
ATOM 686 N N . ALA A 1 85 ? 2.855 -0.534 0.161 1.00 93.88 85 ALA A N 1
ATOM 687 C CA . ALA A 1 85 ? 2.490 -0.623 1.565 1.00 93.88 85 ALA A CA 1
ATOM 688 C C . ALA A 1 85 ? 0.982 -0.429 1.732 1.00 93.88 85 ALA A C 1
ATOM 690 O O . ALA A 1 85 ? 0.385 0.398 1.051 1.00 93.88 85 ALA A O 1
ATOM 691 N N . ALA A 1 86 ? 0.371 -1.171 2.657 1.00 92.94 86 ALA A N 1
ATOM 692 C CA . ALA A 1 86 ? -1.037 -0.996 2.991 1.00 92.94 86 ALA A CA 1
ATOM 693 C C . ALA A 1 86 ? -1.217 -0.476 4.412 1.00 92.94 86 ALA A C 1
ATOM 695 O O . ALA A 1 86 ? -0.481 -0.851 5.331 1.00 92.94 86 ALA A O 1
ATOM 696 N N . TYR A 1 87 ? -2.240 0.346 4.592 1.00 93.00 87 TYR A N 1
ATOM 697 C CA . TYR A 1 87 ? -2.589 0.986 5.847 1.00 93.00 87 TYR A CA 1
ATOM 698 C C . TYR A 1 87 ? -4.082 0.840 6.107 1.00 93.00 87 TYR A C 1
ATOM 700 O O . TYR A 1 87 ? -4.876 0.699 5.188 1.00 93.00 87 TYR A O 1
ATOM 708 N N . THR A 1 88 ? -4.482 0.857 7.371 1.00 92.12 88 THR A N 1
ATOM 709 C CA . THR A 1 88 ? -5.894 0.964 7.743 1.00 92.12 88 THR A CA 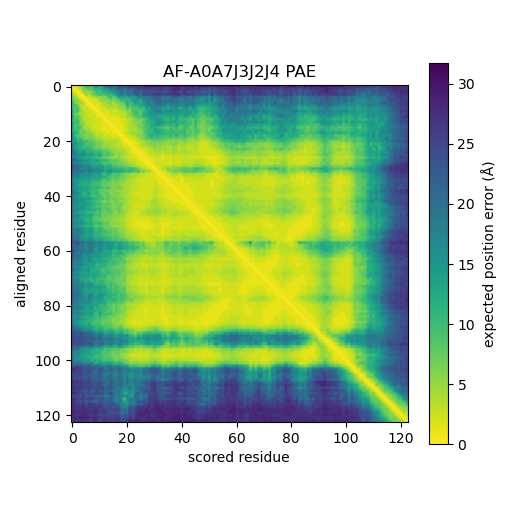1
ATOM 710 C C . THR A 1 88 ? -6.051 1.858 8.955 1.00 92.12 88 THR A C 1
ATOM 712 O O . THR A 1 88 ? -5.185 1.884 9.840 1.00 92.12 88 THR A O 1
ATOM 715 N N . TRP A 1 89 ? -7.163 2.583 9.012 1.00 88.56 89 TRP A N 1
ATOM 716 C CA . TRP A 1 89 ? -7.521 3.368 10.178 1.00 88.56 89 TRP A CA 1
ATOM 717 C C . TRP A 1 89 ? -8.473 2.574 11.069 1.00 88.56 89 TRP A C 1
ATOM 719 O O . TRP A 1 89 ? -9.601 2.264 10.690 1.00 88.56 89 TRP A O 1
ATOM 729 N N . THR A 1 90 ? -8.022 2.234 12.278 1.00 82.00 90 THR A N 1
ATOM 730 C CA . THR A 1 90 ? -8.834 1.442 13.214 1.00 82.00 90 THR A CA 1
ATOM 731 C C . THR A 1 90 ? -9.543 2.321 14.240 1.00 82.00 90 THR A C 1
ATOM 733 O O . THR A 1 90 ? -8.910 3.134 14.918 1.00 82.00 90 THR A O 1
ATOM 736 N N . LYS A 1 91 ? -10.852 2.099 14.419 1.00 70.38 91 LYS A N 1
ATOM 737 C CA . LYS A 1 91 ? -11.667 2.703 15.488 1.00 70.38 91 LYS A CA 1
ATOM 738 C C . LYS A 1 91 ? -11.430 1.965 16.809 1.00 70.38 91 LYS A C 1
ATOM 740 O O . LYS A 1 91 ? -12.287 1.238 17.294 1.00 70.38 91 LYS A O 1
ATOM 745 N N . SER A 1 92 ? -10.218 2.067 17.348 1.00 72.12 92 SER A N 1
ATOM 746 C CA . SER A 1 92 ? -9.911 1.597 18.706 1.00 72.12 92 SER A CA 1
ATOM 747 C C . SER A 1 92 ? -10.111 2.731 19.723 1.00 72.12 92 SER A C 1
ATOM 749 O O . SER A 1 92 ? -10.421 3.854 19.330 1.00 72.12 92 SER A O 1
ATOM 751 N N . LYS A 1 93 ? -9.900 2.460 21.022 1.00 64.00 93 LYS A N 1
ATOM 752 C CA . LYS A 1 93 ? -9.929 3.479 22.094 1.00 64.00 93 LYS A CA 1
ATOM 753 C C . LYS A 1 93 ? -9.049 4.703 21.784 1.00 64.00 93 LYS A C 1
ATOM 755 O O . LYS A 1 93 ? -9.392 5.802 22.201 1.00 64.00 93 LYS A O 1
ATOM 760 N N . SER A 1 94 ? -7.986 4.508 21.000 1.00 68.31 94 SER A N 1
ATOM 761 C CA . SER A 1 94 ? -7.223 5.577 20.351 1.00 68.31 94 SER A CA 1
ATOM 762 C C . SER A 1 94 ? -7.216 5.334 18.835 1.00 68.31 94 SER A C 1
ATOM 764 O O . SER A 1 94 ? -6.707 4.288 18.397 1.00 68.31 94 SER A O 1
ATOM 766 N N . PRO A 1 95 ? -7.790 6.237 18.017 1.00 65.56 95 PRO A N 1
ATOM 767 C CA . PRO A 1 95 ? -7.752 6.118 16.566 1.00 65.56 95 PRO A CA 1
ATOM 768 C C . PRO A 1 95 ? -6.297 6.163 16.102 1.00 65.56 95 PRO A C 1
ATOM 770 O O . PRO A 1 95 ? -5.591 7.135 16.351 1.00 65.56 95 PRO A O 1
ATOM 773 N N . THR A 1 96 ? -5.830 5.094 15.463 1.00 83.88 96 THR A N 1
ATOM 774 C CA . THR A 1 96 ? -4.454 5.006 14.956 1.00 83.88 96 THR A CA 1
ATOM 775 C C . THR A 1 96 ? -4.441 4.360 13.583 1.00 83.88 96 THR A C 1
ATOM 777 O O . THR A 1 96 ? -5.192 3.410 13.317 1.00 83.88 96 THR A O 1
ATOM 780 N N . VAL A 1 97 ? -3.580 4.892 12.720 1.00 89.75 97 VAL A N 1
ATOM 781 C CA . VAL A 1 97 ? -3.262 4.306 11.420 1.00 89.75 97 VAL A CA 1
ATOM 782 C C . VAL A 1 97 ? -2.294 3.156 11.646 1.00 89.75 97 VAL A C 1
ATOM 784 O O . VAL A 1 97 ? -1.281 3.299 12.331 1.00 89.75 97 VAL A O 1
ATOM 787 N N . LYS A 1 98 ? -2.622 1.991 11.094 1.00 91.25 98 LYS A N 1
ATOM 788 C CA . LYS A 1 98 ? -1.835 0.768 11.252 1.00 91.25 98 LYS A CA 1
ATOM 789 C C . LYS A 1 98 ? -1.367 0.269 9.901 1.00 91.25 98 LYS A C 1
ATOM 791 O O . LYS A 1 98 ? -2.173 0.115 8.991 1.00 91.25 98 LYS A O 1
ATOM 796 N N . LYS A 1 99 ? -0.077 -0.058 9.811 1.00 92.31 99 LYS A N 1
ATOM 797 C CA . LYS A 1 99 ? 0.500 -0.718 8.638 1.00 92.31 99 LYS A CA 1
ATOM 798 C C . LYS A 1 99 ? 0.110 -2.199 8.603 1.00 92.31 99 LYS A C 1
ATOM 800 O O . LYS A 1 99 ? 0.356 -2.946 9.565 1.00 92.31 99 LYS A O 1
ATOM 805 N N . LEU A 1 100 ? -0.492 -2.609 7.495 1.00 89.62 100 LEU A N 1
ATOM 806 C CA . LEU A 1 100 ? -0.966 -3.959 7.220 1.00 89.62 100 LEU A CA 1
ATOM 807 C C . LEU A 1 100 ? 0.126 -4.824 6.593 1.00 89.62 100 LEU A C 1
ATOM 809 O O . LEU A 1 100 ? 1.109 -4.333 6.049 1.00 89.62 100 LEU A O 1
ATOM 813 N N . ASP A 1 101 ? -0.045 -6.133 6.717 1.00 87.50 101 ASP A N 1
ATOM 814 C CA . ASP A 1 101 ? 0.859 -7.125 6.152 1.00 87.50 101 ASP A CA 1
ATOM 815 C C . ASP A 1 101 ? 0.442 -7.463 4.711 1.00 87.50 101 ASP A C 1
ATOM 817 O O . ASP A 1 101 ? -0.686 -7.898 4.481 1.00 87.50 101 ASP A O 1
ATOM 821 N N . LEU A 1 102 ? 1.353 -7.250 3.756 1.00 77.06 102 LEU A N 1
ATOM 822 C CA . LEU A 1 102 ? 1.135 -7.456 2.318 1.00 77.06 102 LEU A CA 1
ATOM 823 C C . LEU A 1 102 ? 1.682 -8.795 1.793 1.00 77.06 102 LEU A C 1
ATOM 825 O O . LEU A 1 102 ? 1.819 -8.944 0.576 1.00 77.06 102 LEU A O 1
ATOM 829 N N . ARG A 1 103 ? 2.041 -9.754 2.668 1.00 68.00 103 ARG A N 1
ATOM 830 C CA . ARG A 1 103 ? 2.626 -11.057 2.279 1.00 68.00 103 ARG A CA 1
ATOM 831 C C . ARG A 1 103 ? 1.975 -11.624 1.010 1.00 68.00 103 ARG A C 1
ATOM 833 O O . ARG A 1 103 ? 0.760 -11.569 0.906 1.00 68.00 103 ARG A O 1
ATOM 840 N N . PRO A 1 104 ? 2.735 -12.237 0.084 1.00 51.03 104 PRO A N 1
ATOM 841 C CA . PRO A 1 104 ? 2.378 -12.431 -1.335 1.00 51.03 104 PRO A CA 1
ATOM 842 C C . PRO A 1 104 ? 1.052 -13.155 -1.639 1.00 51.03 104 PRO A C 1
ATOM 844 O O . PRO A 1 104 ? 0.497 -12.996 -2.726 1.00 51.03 104 PRO A O 1
ATOM 847 N N . PHE A 1 105 ? 0.482 -13.890 -0.684 1.00 44.12 105 PHE A N 1
ATOM 848 C CA . PHE A 1 105 ? -0.879 -14.426 -0.802 1.00 44.12 105 PHE A CA 1
ATOM 849 C C . PHE A 1 105 ? -1.945 -13.343 -0.776 1.00 44.12 105 PHE A C 1
ATOM 851 O O . PHE A 1 105 ? -3.021 -13.538 -1.324 1.00 44.12 105 PHE A O 1
ATOM 858 N N . ALA A 1 106 ? -1.628 -12.204 -0.183 1.00 50.09 106 ALA A N 1
ATOM 859 C CA . ALA A 1 106 ? -2.446 -11.036 -0.194 1.00 50.09 106 ALA A CA 1
ATOM 860 C C . ALA A 1 106 ? -2.487 -10.446 -1.599 1.00 50.09 106 ALA A C 1
ATOM 862 O O . ALA A 1 106 ? -3.572 -10.129 -1.956 1.00 50.09 106 ALA A O 1
ATOM 863 N N . LEU A 1 107 ? -1.481 -10.412 -2.487 1.00 48.78 107 LEU A N 1
ATOM 864 C CA . LEU A 1 107 ? -1.675 -9.813 -3.838 1.00 48.78 107 LEU A CA 1
ATOM 865 C C . LEU A 1 107 ? -2.195 -10.773 -4.919 1.00 48.78 107 LEU A C 1
ATOM 867 O O . LEU A 1 107 ? -2.965 -10.356 -5.778 1.00 48.78 107 LEU A O 1
ATOM 871 N N . GLY A 1 108 ? -1.883 -12.072 -4.833 1.00 35.62 108 GLY A N 1
ATOM 872 C CA . GLY A 1 108 ? -2.539 -13.101 -5.660 1.00 35.62 108 GLY A CA 1
ATOM 873 C C . GLY A 1 108 ? -3.964 -13.449 -5.193 1.00 35.62 108 GLY A C 1
ATOM 874 O O . GLY A 1 108 ? -4.768 -13.964 -5.969 1.00 35.62 108 GLY A O 1
ATOM 875 N N . ARG A 1 109 ? -4.292 -13.151 -3.923 1.00 31.12 109 ARG A N 1
ATOM 876 C CA . ARG A 1 109 ? -5.644 -13.192 -3.341 1.00 31.12 109 ARG A CA 1
ATOM 877 C C . ARG A 1 109 ? -6.061 -11.859 -2.714 1.00 31.12 109 ARG A C 1
ATOM 879 O O . ARG A 1 109 ? -6.910 -11.866 -1.827 1.00 31.12 109 ARG A O 1
ATOM 886 N N . PHE A 1 110 ? -5.638 -10.716 -3.257 1.00 37.25 110 PHE A N 1
ATOM 887 C CA . PHE A 1 110 ? -6.264 -9.408 -2.969 1.00 37.25 110 PHE A CA 1
ATOM 888 C C . PHE A 1 110 ? -7.399 -9.360 -3.986 1.00 37.25 110 PHE A C 1
ATOM 890 O O . PHE A 1 110 ? -7.594 -8.431 -4.754 1.00 37.25 110 PHE A O 1
ATOM 897 N N . LYS A 1 111 ? -8.204 -10.426 -3.940 1.00 37.50 111 LYS A N 1
ATOM 898 C CA . LYS A 1 111 ? -9.614 -10.274 -3.711 1.00 37.50 111 LYS A CA 1
ATOM 899 C C . LYS A 1 111 ? -9.750 -9.418 -2.453 1.00 37.50 111 LYS A C 1
ATOM 901 O O . LYS A 1 111 ? -9.849 -9.927 -1.341 1.00 37.50 111 LYS A O 1
ATOM 906 N N . ILE A 1 112 ? -9.657 -8.109 -2.658 1.00 40.78 112 ILE A N 1
ATOM 907 C CA . ILE A 1 112 ? -10.060 -7.057 -1.738 1.00 40.78 112 ILE A CA 1
ATOM 908 C C . ILE A 1 112 ? -11.567 -7.233 -1.566 1.00 40.78 112 ILE A C 1
ATOM 910 O O . ILE A 1 112 ? -12.302 -6.491 -2.172 1.00 40.78 112 ILE A O 1
ATOM 914 N N . LEU A 1 113 ? -12.041 -8.312 -0.938 1.00 38.19 113 LEU A N 1
ATOM 915 C CA . LEU A 1 113 ? -13.415 -8.767 -1.102 1.00 38.19 113 LEU A CA 1
ATOM 916 C C . LEU A 1 113 ? -13.890 -9.487 0.160 1.00 38.19 113 LEU A C 1
ATOM 918 O O . LEU A 1 113 ? -13.467 -10.609 0.453 1.00 38.19 113 LEU A O 1
ATOM 922 N N . ARG A 1 114 ? -14.782 -8.841 0.916 1.00 33.72 114 ARG A N 1
ATOM 923 C CA . ARG A 1 114 ? -15.541 -9.503 1.980 1.00 33.72 114 ARG A CA 1
ATOM 924 C C . ARG A 1 114 ? -16.566 -10.432 1.340 1.00 33.72 114 ARG A C 1
ATOM 926 O O . ARG A 1 114 ? -17.341 -10.017 0.487 1.00 33.72 114 ARG A O 1
ATOM 933 N N . HIS A 1 115 ? -16.598 -11.685 1.783 1.00 35.75 115 HIS A N 1
ATOM 934 C CA . HIS A 1 115 ? -17.762 -12.533 1.564 1.00 35.75 115 HIS A CA 1
ATOM 935 C C . HIS A 1 115 ? -18.878 -11.994 2.465 1.00 35.75 115 HIS A C 1
ATOM 937 O O . HIS A 1 115 ? -18.793 -12.100 3.690 1.00 35.75 115 HIS A O 1
ATOM 943 N N . THR A 1 116 ? -19.911 -11.386 1.888 1.00 38.50 116 THR A N 1
ATOM 944 C CA . THR A 1 116 ? -21.145 -11.099 2.618 1.00 38.50 116 THR A CA 1
ATOM 945 C C . THR A 1 116 ? -21.853 -12.426 2.861 1.00 38.50 116 THR A C 1
ATOM 947 O O . THR A 1 116 ? -22.529 -12.980 2.000 1.00 38.50 116 THR A O 1
ATOM 950 N N . SER A 1 117 ? -21.673 -12.992 4.051 1.00 37.06 117 SER A N 1
ATOM 951 C CA . SER A 1 117 ? -22.567 -14.036 4.542 1.00 37.06 117 SER A CA 1
ATOM 952 C C . SER A 1 117 ? -23.913 -13.379 4.844 1.00 37.06 117 SER A C 1
ATOM 954 O O . SER A 1 117 ? -24.141 -12.904 5.954 1.00 37.06 117 SER A O 1
ATOM 956 N N . GLN A 1 118 ? -24.797 -13.297 3.848 1.00 35.34 118 GLN A N 1
ATOM 957 C CA . GLN A 1 118 ? -26.207 -13.036 4.113 1.00 35.34 118 GLN A CA 1
ATOM 958 C C . GLN A 1 118 ? -26.786 -14.257 4.831 1.00 35.34 118 GLN A C 1
ATOM 960 O O . GLN A 1 118 ? -27.174 -15.246 4.217 1.00 35.34 118 GLN A O 1
ATOM 965 N N . THR A 1 119 ? -26.861 -14.187 6.157 1.00 37.41 119 THR A N 1
ATOM 966 C CA . THR A 1 119 ? -27.824 -14.967 6.933 1.00 37.41 119 THR A CA 1
ATOM 967 C C . THR A 1 119 ? -29.209 -14.385 6.661 1.00 37.41 119 THR A C 1
ATOM 969 O O . THR A 1 119 ? -29.707 -13.537 7.400 1.00 37.41 119 THR A O 1
ATOM 972 N N . ALA A 1 120 ? -29.844 -14.837 5.581 1.00 34.94 120 ALA A N 1
ATOM 973 C CA . ALA A 1 120 ? -31.282 -14.698 5.421 1.00 34.94 120 ALA A CA 1
ATOM 974 C C . ALA A 1 120 ? -31.958 -15.594 6.472 1.00 34.94 120 ALA A C 1
ATOM 976 O O . ALA A 1 120 ? -32.113 -16.800 6.287 1.00 34.94 120 ALA A O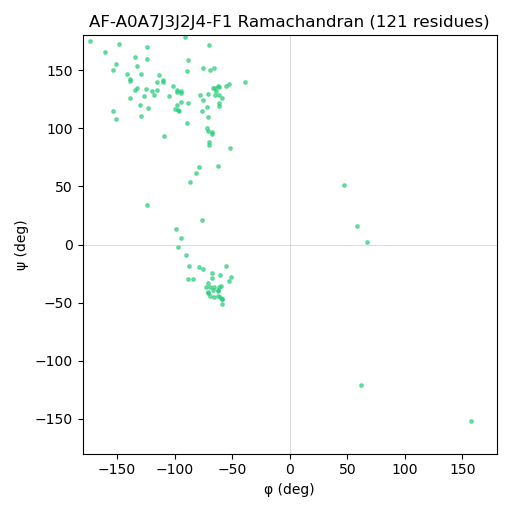 1
ATOM 977 N N . ARG A 1 121 ? -32.319 -15.010 7.621 1.00 33.47 121 ARG A N 1
ATOM 978 C CA . ARG A 1 121 ? -33.335 -15.592 8.502 1.00 33.47 121 ARG A CA 1
ATOM 979 C C . ARG A 1 121 ? -34.678 -15.413 7.805 1.00 33.47 121 ARG A C 1
ATOM 981 O O . ARG A 1 121 ? -35.247 -14.327 7.842 1.00 33.47 121 ARG A O 1
ATOM 988 N N . ILE A 1 122 ? -35.149 -16.477 7.171 1.00 36.31 122 ILE A N 1
ATOM 989 C CA . ILE A 1 122 ? -36.556 -16.623 6.809 1.00 36.31 122 ILE A CA 1
ATOM 990 C C . ILE A 1 122 ? -37.303 -16.868 8.127 1.00 36.31 122 ILE A C 1
ATOM 992 O O . ILE A 1 122 ? -36.976 -17.806 8.857 1.00 36.31 122 ILE A O 1
ATOM 996 N N . LYS A 1 123 ? -38.218 -15.959 8.468 1.00 35.44 123 LYS A N 1
ATOM 997 C CA . LYS A 1 123 ? -39.326 -16.217 9.391 1.00 35.44 123 LYS A CA 1
ATOM 998 C C . LYS A 1 123 ? -40.538 -16.597 8.559 1.00 35.44 123 LYS A C 1
ATOM 1000 O O . LYS A 1 123 ? -40.675 -15.995 7.471 1.00 35.44 123 LYS A O 1
#

Secondary structure (DSSP, 8-state):
----HHHHHHHHHHHHHHS-B--EEEEEEETS-S---HHHHHHPPBT-EEEEEEEEE-SS----EEETTTTEEEEEETTEEEEEEEEEEE-SSS-EEEEEP--THHHHS----B---------

Radius of gyration: 18.51 Å; Cα contacts (8 Å, |Δi|>4): 194; chains: 1; bounding box: 59×33×54 Å

Foldseek 3Di:
DDDPPVVVVVVVVVVVPVLFDAQADEDEDEPDPQDDDPVSVVPADARGKYKYKYKYFDPDFADFDQDQVVLKTWGDDDRITMIIWIWHFHPDVDTDIDTDRCPPCCVVPVSSGDRPPPPPPDD

Mean predicted aligned error: 11.01 Å

Sequence (123 aa):
MTVPREESRCKDMIYKLSMFEPL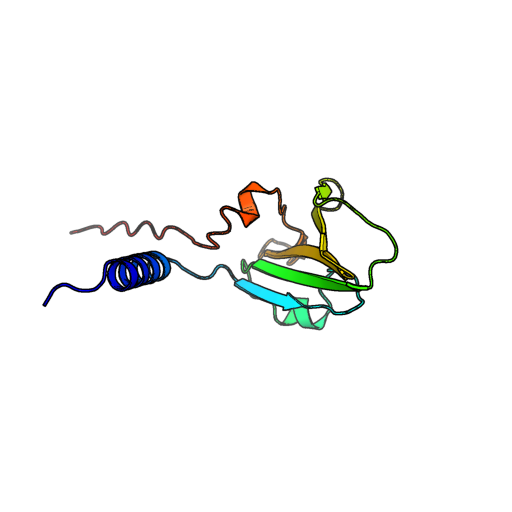GYFHSHPECDPIPTKDDVQSMKINDIELIVTIEKKGRNMPWRYDASKKLLGGVLGEFRIELAAYTWTKSKSPTVKKLDLRPFALGRFKILRHTSQTARIK